Protein AF-A0ABD4XMB6-F1 (afdb_monomer_lite)

Sequence (73 aa):
MTPQTELMSMEEAALDFPWTARQLYRYARSGELPFVVRLGNRYLVSRNAFTRWKDTAGGQFMAGREIGSDEKS

Structure (mmCIF, N/CA/C/O backbone):
data_AF-A0ABD4XMB6-F1
#
_entry.id   AF-A0ABD4XMB6-F1
#
loop_
_atom_site.group_PDB
_atom_site.id
_atom_site.type_symbol
_atom_site.label_atom_id
_atom_site.label_alt_id
_atom_site.label_comp_id
_atom_site.label_asym_id
_atom_site.label_entity_id
_atom_site.label_seq_id
_atom_site.pdbx_PDB_ins_code
_atom_site.Cartn_x
_atom_site.Cartn_y
_atom_site.Cartn_z
_atom_site.occupancy
_atom_site.B_iso_or_equiv
_atom_site.auth_seq_id
_atom_site.auth_comp_id
_atom_site.auth_asym_id
_atom_site.auth_atom_id
_atom_site.pdbx_PDB_model_num
ATOM 1 N N . MET A 1 1 ? 8.078 -8.818 22.534 1.00 38.59 1 MET A N 1
ATOM 2 C CA . MET A 1 1 ? 8.064 -7.514 21.839 1.00 38.59 1 MET A CA 1
ATOM 3 C C . MET A 1 1 ? 7.012 -7.585 20.748 1.00 38.59 1 MET A C 1
ATOM 5 O O . MET A 1 1 ? 7.221 -8.288 19.770 1.00 38.59 1 MET A O 1
ATOM 9 N N . THR A 1 2 ? 5.852 -6.958 20.932 1.00 45.41 2 THR A N 1
ATOM 10 C CA . THR A 1 2 ? 4.928 -6.713 19.815 1.00 45.41 2 THR A CA 1
ATOM 11 C C . THR A 1 2 ? 5.626 -5.743 18.870 1.00 45.41 2 THR A C 1
ATOM 13 O O . THR A 1 2 ? 6.018 -4.673 19.339 1.00 45.41 2 THR A O 1
ATOM 16 N N . PRO A 1 3 ? 5.854 -6.088 17.591 1.00 50.91 3 PRO A N 1
ATOM 17 C CA . PRO A 1 3 ? 6.388 -5.114 16.657 1.00 50.91 3 PRO A CA 1
ATOM 18 C C . PRO A 1 3 ? 5.389 -3.965 16.630 1.00 50.91 3 PRO A C 1
ATOM 20 O O . PRO A 1 3 ? 4.197 -4.182 16.416 1.00 50.91 3 PRO A O 1
ATOM 23 N N . GLN A 1 4 ? 5.866 -2.770 16.958 1.00 54.38 4 GLN A N 1
ATOM 24 C CA . GLN A 1 4 ? 5.089 -1.546 16.904 1.00 54.38 4 GLN A CA 1
ATOM 25 C C . GLN A 1 4 ? 4.516 -1.481 15.489 1.00 54.38 4 GLN A C 1
ATOM 27 O O . GLN A 1 4 ? 5.265 -1.393 14.516 1.00 54.38 4 GLN A O 1
ATOM 32 N N . THR A 1 5 ? 3.206 -1.690 15.353 1.00 59.94 5 THR A N 1
ATOM 33 C CA . THR A 1 5 ? 2.533 -1.653 14.058 1.00 59.94 5 THR A CA 1
ATOM 34 C C . THR A 1 5 ? 2.523 -0.196 13.622 1.00 59.94 5 THR A C 1
ATOM 36 O O . THR A 1 5 ? 1.548 0.514 13.843 1.00 59.94 5 THR A O 1
ATOM 39 N N . GLU A 1 6 ? 3.643 0.279 13.081 1.00 81.69 6 GLU A N 1
ATOM 40 C CA . GLU A 1 6 ? 3.740 1.610 12.503 1.00 81.69 6 GLU A CA 1
ATOM 41 C C . GLU A 1 6 ? 2.809 1.644 11.298 1.00 81.69 6 GLU A C 1
ATOM 43 O O . GLU A 1 6 ? 3.063 1.046 10.247 1.00 81.69 6 GLU A O 1
ATOM 48 N N . LEU A 1 7 ? 1.659 2.273 11.508 1.00 87.56 7 LEU A N 1
ATOM 49 C CA . LEU A 1 7 ? 0.797 2.697 10.429 1.00 87.56 7 LEU A CA 1
ATOM 50 C C . LEU A 1 7 ? 1.499 3.859 9.734 1.00 87.56 7 LEU A C 1
ATOM 52 O O . LEU A 1 7 ? 1.874 4.829 10.384 1.00 87.56 7 LEU A O 1
ATOM 56 N N . MET A 1 8 ? 1.651 3.750 8.425 1.00 89.81 8 MET A N 1
ATOM 57 C CA . MET A 1 8 ? 2.151 4.803 7.558 1.00 89.81 8 MET A CA 1
ATOM 58 C C . MET A 1 8 ? 1.014 5.313 6.670 1.00 89.81 8 MET A C 1
ATOM 60 O O . MET A 1 8 ? 0.058 4.598 6.350 1.00 89.81 8 MET A O 1
ATOM 64 N N . SER A 1 9 ? 1.114 6.569 6.279 1.00 90.44 9 SER A N 1
ATOM 65 C CA . SER A 1 9 ? 0.303 7.183 5.240 1.00 90.44 9 SER A CA 1
ATOM 66 C C . SER A 1 9 ? 0.666 6.640 3.853 1.00 90.44 9 SER A C 1
ATOM 68 O O . SER A 1 9 ? 1.724 6.048 3.640 1.00 90.44 9 SER A O 1
ATOM 70 N N . MET A 1 10 ? -0.206 6.885 2.873 1.00 89.62 10 MET A N 1
ATOM 71 C CA . MET A 1 10 ? 0.095 6.585 1.466 1.00 89.62 10 MET A CA 1
ATOM 72 C C . MET A 1 10 ? 1.270 7.401 0.920 1.00 89.62 10 MET A C 1
ATOM 74 O O . MET A 1 10 ? 1.931 6.960 -0.013 1.00 89.62 10 MET A O 1
ATOM 78 N N . GLU A 1 11 ? 1.519 8.582 1.484 1.00 90.31 11 GLU A N 1
ATOM 79 C CA . GLU A 1 11 ? 2.652 9.433 1.113 1.00 90.31 11 GLU A CA 1
ATOM 80 C C . GLU A 1 11 ? 3.965 8.805 1.570 1.00 90.31 11 GLU A C 1
ATOM 82 O O . GLU A 1 11 ? 4.878 8.655 0.767 1.00 90.31 11 GLU A O 1
ATOM 87 N N . GLU A 1 12 ? 4.025 8.337 2.817 1.00 90.38 12 GLU A N 1
ATOM 88 C CA . GLU A 1 12 ? 5.176 7.589 3.330 1.00 90.38 12 GLU A CA 1
ATOM 89 C C . GLU A 1 12 ? 5.393 6.278 2.564 1.00 90.38 12 GLU A C 1
ATOM 91 O O . GLU A 1 12 ? 6.526 5.943 2.233 1.00 90.38 12 GLU A O 1
ATOM 96 N N . ALA A 1 13 ? 4.321 5.557 2.221 1.00 88.19 13 ALA A N 1
ATOM 97 C CA . ALA A 1 13 ? 4.415 4.337 1.419 1.00 88.19 13 ALA A CA 1
ATOM 98 C C . ALA A 1 13 ? 4.957 4.595 -0.001 1.00 88.19 13 ALA A C 1
ATOM 100 O O . ALA A 1 13 ? 5.677 3.757 -0.544 1.00 88.19 13 ALA A O 1
ATOM 101 N N . ALA A 1 14 ? 4.634 5.750 -0.594 1.00 88.88 14 ALA A N 1
ATOM 102 C CA . ALA A 1 14 ? 5.107 6.151 -1.918 1.00 88.88 14 ALA A CA 1
ATOM 103 C C . ALA A 1 14 ? 6.602 6.509 -1.948 1.00 88.88 14 ALA A C 1
ATOM 105 O O . ALA A 1 14 ? 7.215 6.426 -3.006 1.00 88.88 14 ALA A O 1
ATOM 106 N N . LEU A 1 15 ? 7.210 6.884 -0.815 1.00 87.19 15 LEU A N 1
ATOM 107 C CA . LEU A 1 15 ? 8.654 7.159 -0.759 1.00 87.19 15 LEU A CA 1
ATOM 108 C C . LEU A 1 15 ? 9.484 5.905 -1.059 1.00 87.19 15 LEU A C 1
ATOM 110 O O . LEU A 1 15 ? 10.523 5.985 -1.709 1.00 87.19 15 LEU A O 1
ATOM 114 N N . ASP A 1 16 ? 8.991 4.747 -0.621 1.00 79.44 16 ASP A N 1
ATOM 115 C CA . ASP A 1 16 ? 9.674 3.461 -0.745 1.00 79.44 16 ASP A CA 1
ATOM 116 C C . ASP A 1 16 ? 9.106 2.598 -1.886 1.00 79.44 16 ASP A C 1
ATOM 118 O O . ASP A 1 16 ? 9.371 1.389 -1.940 1.00 79.44 16 ASP A O 1
ATOM 122 N N . PHE A 1 17 ? 8.268 3.154 -2.768 1.00 80.38 17 PHE A N 1
ATOM 123 C CA . PHE A 1 17 ? 7.555 2.378 -3.781 1.00 80.38 17 PHE A CA 1
ATOM 124 C C . PHE A 1 17 ? 7.437 3.115 -5.125 1.00 80.38 17 PHE A C 1
ATOM 126 O O . PHE A 1 17 ? 7.292 4.330 -5.136 1.00 80.38 17 PHE A O 1
ATOM 133 N N . PRO A 1 18 ? 7.447 2.416 -6.278 1.00 81.69 18 PRO A N 1
ATOM 134 C CA . PRO A 1 18 ? 7.463 3.069 -7.595 1.00 81.69 18 PRO A CA 1
ATOM 135 C C . PRO A 1 18 ? 6.186 3.829 -7.974 1.00 81.69 18 PRO A C 1
ATOM 137 O O . PRO A 1 18 ? 6.141 4.448 -9.035 1.00 81.69 18 PRO A O 1
ATOM 140 N N . TRP A 1 19 ? 5.132 3.761 -7.160 1.00 84.19 19 TRP A N 1
ATOM 141 C CA . TRP A 1 19 ? 3.894 4.492 -7.404 1.00 84.19 19 TRP A CA 1
ATOM 142 C C . TRP A 1 19 ? 3.806 5.763 -6.584 1.00 84.19 19 TRP A C 1
ATOM 144 O O . TRP A 1 19 ? 4.208 5.825 -5.426 1.00 84.19 19 TRP A O 1
ATOM 154 N N . THR A 1 20 ? 3.137 6.751 -7.166 1.00 88.75 20 THR A N 1
ATOM 155 C CA . THR A 1 20 ? 2.753 7.962 -6.452 1.00 88.75 20 THR A CA 1
ATOM 156 C C . THR A 1 20 ? 1.726 7.652 -5.361 1.00 88.75 20 THR A C 1
ATOM 158 O O . THR A 1 20 ? 0.928 6.712 -5.462 1.00 88.75 20 THR A O 1
ATOM 161 N N . ALA A 1 21 ? 1.652 8.516 -4.347 1.00 88.75 21 ALA A N 1
ATOM 162 C CA . ALA A 1 21 ? 0.610 8.433 -3.325 1.00 88.75 21 ALA A CA 1
ATOM 163 C C . ALA A 1 21 ? -0.799 8.417 -3.949 1.00 88.75 21 ALA A C 1
ATOM 165 O O . ALA A 1 21 ? -1.677 7.697 -3.483 1.00 88.75 21 ALA A O 1
ATOM 166 N N . ARG A 1 22 ? -1.015 9.150 -5.053 1.00 89.50 22 ARG A N 1
ATOM 167 C CA . ARG A 1 22 ? -2.288 9.179 -5.794 1.00 89.50 22 ARG A CA 1
ATOM 168 C C . ARG A 1 22 ? -2.653 7.810 -6.372 1.00 89.50 22 ARG A C 1
ATOM 170 O O . ARG A 1 22 ? -3.810 7.401 -6.268 1.00 89.50 22 ARG A O 1
ATOM 177 N N . GLN A 1 23 ? -1.692 7.108 -6.969 1.00 88.19 23 GLN A N 1
ATOM 178 C CA . GLN A 1 23 ? -1.891 5.748 -7.476 1.00 88.19 23 GLN A CA 1
ATOM 179 C C . GLN A 1 23 ? -2.208 4.785 -6.324 1.00 88.19 23 GLN A C 1
ATOM 181 O O . GLN A 1 23 ? -3.200 4.060 -6.393 1.00 88.19 23 GLN A O 1
ATOM 186 N N . LEU A 1 24 ? -1.459 4.854 -5.218 1.00 88.69 24 LEU A N 1
ATOM 187 C CA . LEU A 1 24 ? -1.737 4.056 -4.018 1.00 88.69 24 LEU A CA 1
ATOM 188 C C . LEU A 1 24 ? -3.139 4.328 -3.448 1.00 88.69 24 LEU A C 1
ATOM 190 O O . LEU A 1 24 ? -3.875 3.386 -3.162 1.00 88.69 24 LEU A O 1
ATOM 194 N N . TYR A 1 25 ? -3.566 5.593 -3.368 1.00 89.69 25 TYR A N 1
ATOM 195 C CA . TYR A 1 25 ? -4.928 5.961 -2.966 1.00 89.69 25 TYR A CA 1
ATOM 196 C C . TYR A 1 25 ? -5.994 5.386 -3.902 1.00 89.69 25 TYR A C 1
ATOM 198 O O . TYR A 1 25 ? -7.040 4.935 -3.432 1.00 89.69 25 TYR A O 1
ATOM 206 N N . ARG A 1 26 ? -5.753 5.395 -5.218 1.00 89.88 26 ARG A N 1
ATOM 207 C CA . ARG A 1 26 ? -6.680 4.827 -6.207 1.00 89.88 26 ARG A CA 1
ATOM 208 C C . ARG A 1 26 ? -6.881 3.331 -5.962 1.00 89.88 26 ARG A C 1
ATOM 210 O O . ARG A 1 26 ? -8.027 2.897 -5.889 1.00 89.88 26 ARG A O 1
ATOM 217 N N . TYR A 1 27 ? -5.795 2.582 -5.767 1.00 87.62 27 TYR A N 1
ATOM 218 C CA . TYR A 1 27 ? -5.848 1.135 -5.526 1.00 87.62 27 TYR A CA 1
ATOM 219 C C . TYR A 1 27 ? -6.381 0.768 -4.139 1.00 87.62 27 TYR A C 1
ATOM 221 O O . TYR A 1 27 ? -7.116 -0.205 -3.982 1.00 87.62 27 TYR A O 1
ATOM 229 N N . ALA A 1 28 ? -6.080 1.580 -3.128 1.00 89.44 28 ALA A N 1
ATOM 230 C CA . ALA A 1 28 ? -6.692 1.454 -1.813 1.00 89.44 28 ALA A CA 1
ATOM 231 C C . ALA A 1 28 ? -8.214 1.651 -1.879 1.00 89.44 28 ALA A C 1
ATOM 233 O O . ALA A 1 28 ? -8.972 0.884 -1.289 1.00 89.44 28 ALA A O 1
ATOM 234 N N . ARG A 1 29 ? -8.674 2.657 -2.632 1.00 88.94 29 ARG A N 1
ATOM 235 C CA . ARG A 1 29 ? -10.101 2.948 -2.806 1.00 88.94 29 ARG A CA 1
ATOM 236 C C . ARG A 1 29 ? -10.836 1.862 -3.596 1.00 88.94 29 ARG A C 1
ATOM 238 O O . ARG A 1 29 ? -12.007 1.633 -3.312 1.00 88.94 29 ARG A O 1
ATOM 245 N N . SER A 1 30 ? -10.185 1.213 -4.564 1.00 88.25 30 SER A N 1
ATOM 246 C CA . SER A 1 30 ? -10.766 0.083 -5.307 1.00 88.25 30 SER A CA 1
ATOM 247 C C . SER A 1 30 ? -10.729 -1.246 -4.540 1.00 88.25 30 SER A C 1
ATOM 249 O O . SER A 1 30 ? -11.292 -2.225 -5.018 1.00 88.25 30 SER A O 1
ATOM 251 N N . GLY A 1 31 ? -10.118 -1.287 -3.348 1.00 86.38 31 GLY A N 1
ATOM 252 C CA . GLY A 1 31 ? -10.019 -2.497 -2.522 1.00 86.38 31 GLY A CA 1
ATOM 253 C C . GLY A 1 31 ? -8.914 -3.462 -2.956 1.00 86.38 31 GLY A C 1
ATOM 254 O O . GLY A 1 31 ? -8.853 -4.588 -2.475 1.00 86.38 31 GLY A O 1
ATOM 255 N N . GLU A 1 32 ? -8.022 -3.032 -3.845 1.00 86.88 32 GLU A N 1
ATOM 256 C CA . GLU A 1 32 ? -6.961 -3.882 -4.389 1.00 86.88 32 GLU A CA 1
ATOM 257 C C . GLU A 1 32 ? -5.737 -4.004 -3.480 1.00 86.88 32 GLU A C 1
ATOM 259 O O . GLU A 1 32 ? -4.888 -4.871 -3.683 1.00 86.88 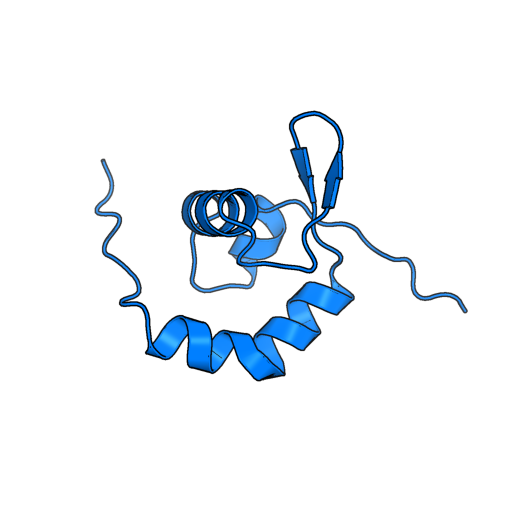32 GLU A O 1
ATOM 264 N N . LEU A 1 33 ? -5.647 -3.143 -2.466 1.00 87.62 33 LEU A N 1
ATOM 265 C CA . LEU A 1 33 ? -4.640 -3.210 -1.415 1.00 87.62 33 LEU A CA 1
ATOM 266 C C . LEU A 1 33 ? -5.326 -3.678 -0.117 1.00 87.62 33 LEU A C 1
ATOM 268 O O . LEU A 1 33 ? -5.740 -2.844 0.691 1.00 87.62 33 LEU A O 1
ATOM 272 N N . PRO A 1 34 ? -5.478 -5.000 0.107 1.00 82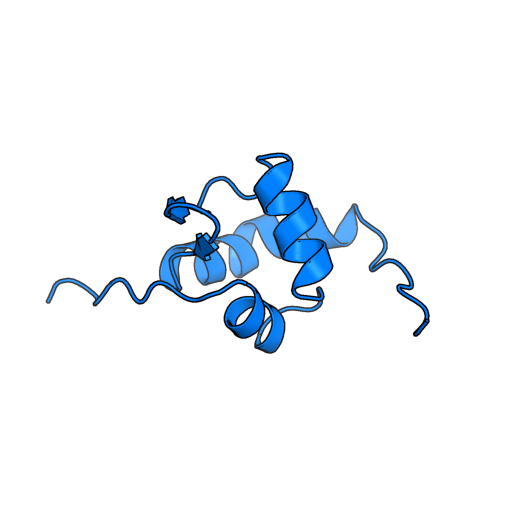.50 34 PRO A N 1
ATOM 273 C CA . PRO A 1 34 ? -6.324 -5.548 1.178 1.00 82.50 34 PRO A CA 1
ATOM 274 C C . PRO A 1 34 ? -5.794 -5.280 2.595 1.00 82.50 34 PRO A C 1
ATOM 276 O O . PRO A 1 34 ? -6.494 -5.493 3.578 1.00 82.50 34 PRO A O 1
ATOM 279 N N . PHE A 1 35 ? -4.549 -4.821 2.711 1.00 85.88 35 PHE A N 1
ATOM 280 C CA . PHE A 1 35 ? -3.889 -4.471 3.969 1.00 85.88 35 PHE A CA 1
ATOM 281 C C . PHE A 1 35 ? -4.047 -2.990 4.351 1.00 85.88 35 PHE A C 1
ATOM 283 O O . PHE A 1 35 ? -3.499 -2.547 5.364 1.00 85.88 35 PHE A O 1
ATOM 290 N N . VAL A 1 36 ? -4.740 -2.206 3.524 1.00 90.75 36 VAL A N 1
ATOM 291 C CA . VAL A 1 36 ? -4.996 -0.793 3.788 1.00 90.75 36 VAL A CA 1
ATOM 292 C C . VAL A 1 36 ? -6.200 -0.655 4.706 1.00 90.75 36 VAL A C 1
ATOM 294 O O . VAL A 1 36 ? -7.264 -1.218 4.465 1.00 90.75 36 VAL A O 1
ATOM 297 N N . VAL A 1 37 ? -6.043 0.156 5.745 1.00 89.44 37 VAL A N 1
ATOM 298 C CA . VAL A 1 37 ? -7.087 0.480 6.710 1.00 89.44 37 VAL A CA 1
ATOM 299 C C . VAL A 1 37 ? -7.572 1.901 6.457 1.00 89.44 37 VAL A C 1
ATOM 301 O O . VAL A 1 37 ? -6.780 2.837 6.341 1.00 89.44 37 VAL A O 1
ATOM 304 N N . ARG A 1 38 ? -8.892 2.083 6.405 1.00 89.00 38 ARG A N 1
ATOM 305 C CA . ARG A 1 38 ? -9.504 3.411 6.352 1.00 89.00 38 ARG A CA 1
ATOM 306 C C . ARG A 1 38 ? -9.830 3.887 7.766 1.00 89.00 38 ARG A C 1
ATOM 308 O O . ARG A 1 38 ? -10.653 3.282 8.444 1.00 89.00 38 ARG A O 1
ATOM 315 N N . LEU A 1 39 ? -9.228 4.999 8.182 1.00 86.88 39 LEU A N 1
ATOM 316 C CA . LEU A 1 39 ? -9.518 5.672 9.449 1.00 86.88 39 LEU A CA 1
ATOM 317 C C . LEU A 1 39 ? -10.131 7.047 9.153 1.00 86.88 39 LEU A C 1
ATOM 319 O O . LEU A 1 39 ? -9.435 8.007 8.810 1.00 86.88 39 LEU A O 1
ATOM 323 N N . GLY A 1 40 ? -11.462 7.125 9.216 1.00 87.19 40 GLY A N 1
ATOM 324 C CA . GLY A 1 40 ? -12.218 8.304 8.787 1.00 87.19 40 GLY A CA 1
ATOM 325 C C . GLY A 1 40 ? -12.028 8.585 7.291 1.00 87.19 40 GLY A C 1
ATOM 326 O O . GLY A 1 40 ? -12.446 7.796 6.439 1.00 87.19 40 GLY A O 1
ATOM 327 N N . ASN A 1 41 ? -11.376 9.705 6.972 1.00 85.94 41 ASN A N 1
ATOM 328 C CA . ASN A 1 41 ? -11.064 10.110 5.594 1.00 85.94 41 ASN A CA 1
ATOM 329 C C . ASN A 1 41 ? -9.630 9.769 5.163 1.00 85.94 41 ASN A C 1
ATOM 331 O O . ASN A 1 41 ? -9.236 10.107 4.050 1.00 85.94 41 ASN A O 1
ATOM 335 N N . ARG A 1 42 ? -8.844 9.119 6.027 1.00 85.25 42 ARG A N 1
ATOM 336 C CA . ARG A 1 42 ? -7.456 8.751 5.738 1.00 85.25 42 ARG A CA 1
ATOM 337 C C . ARG A 1 42 ? -7.358 7.273 5.394 1.00 85.25 42 ARG A C 1
ATOM 339 O O . ARG A 1 42 ? -8.028 6.447 6.011 1.00 85.25 42 ARG A O 1
ATOM 346 N N . TYR A 1 43 ? -6.492 6.957 4.438 1.00 90.06 43 TYR A N 1
ATOM 347 C CA . TYR A 1 43 ? -6.059 5.591 4.172 1.00 90.06 43 TYR A CA 1
ATOM 348 C C . TYR A 1 43 ? -4.667 5.415 4.771 1.00 90.06 43 TYR A C 1
ATOM 350 O O . TYR A 1 43 ? -3.757 6.190 4.477 1.00 90.06 43 TYR A O 1
ATOM 358 N N . LEU A 1 44 ? -4.535 4.422 5.640 1.00 91.12 44 LEU A N 1
ATOM 359 C CA . LEU A 1 44 ? -3.311 4.082 6.347 1.00 91.12 44 LEU A CA 1
ATOM 360 C C . LEU A 1 44 ? -2.935 2.648 6.015 1.00 91.12 44 LEU A C 1
ATOM 362 O O . LEU A 1 44 ? -3.798 1.804 5.783 1.00 91.12 44 LEU A O 1
ATOM 366 N N . VAL A 1 45 ? -1.650 2.352 6.035 1.00 91.06 45 VAL A N 1
ATOM 367 C CA . VAL A 1 45 ? -1.146 1.010 5.793 1.00 91.06 45 VAL A CA 1
ATOM 368 C C . VAL A 1 45 ? -0.191 0.600 6.900 1.00 91.06 45 VAL A C 1
ATOM 370 O O . VAL A 1 45 ? 0.619 1.389 7.362 1.00 91.06 45 VAL A O 1
ATOM 373 N N . SER A 1 46 ? -0.274 -0.653 7.342 1.00 89.62 46 SER A N 1
ATOM 374 C CA . SER A 1 46 ? 0.763 -1.220 8.202 1.00 89.62 46 SER A CA 1
ATOM 375 C C . SER A 1 46 ? 2.072 -1.351 7.424 1.00 89.62 46 SER A C 1
ATOM 377 O O . SER A 1 46 ? 2.105 -2.058 6.415 1.00 89.62 46 SER A O 1
ATOM 379 N N . ARG A 1 47 ? 3.161 -0.759 7.938 1.00 87.19 47 ARG A N 1
ATOM 380 C CA . ARG A 1 47 ? 4.518 -0.887 7.373 1.00 87.19 47 ARG A CA 1
ATOM 381 C C . ARG A 1 47 ? 4.863 -2.338 7.043 1.00 87.19 47 ARG A C 1
ATOM 383 O O . ARG A 1 47 ? 5.254 -2.654 5.927 1.00 87.19 47 ARG A O 1
ATOM 390 N N . ASN A 1 48 ? 4.634 -3.239 7.996 1.00 87.25 48 ASN A N 1
ATOM 391 C CA . ASN A 1 48 ? 4.954 -4.658 7.843 1.00 87.25 48 ASN A CA 1
ATOM 392 C C . ASN A 1 48 ? 4.129 -5.337 6.745 1.00 87.25 48 ASN A C 1
ATOM 394 O O . ASN A 1 48 ? 4.662 -6.155 5.997 1.00 87.25 48 ASN A O 1
ATOM 398 N N . ALA A 1 49 ? 2.835 -5.022 6.649 1.00 87.38 49 ALA A N 1
ATOM 399 C CA . ALA A 1 49 ? 1.977 -5.604 5.623 1.00 87.38 49 ALA A CA 1
ATOM 400 C C . ALA A 1 49 ? 2.342 -5.079 4.227 1.00 87.38 49 ALA A C 1
ATOM 402 O O . ALA A 1 49 ? 2.390 -5.866 3.284 1.00 87.38 49 ALA A O 1
ATOM 403 N N . PHE A 1 50 ? 2.673 -3.788 4.118 1.00 88.56 50 PHE A N 1
ATOM 404 C CA . PHE A 1 50 ? 3.135 -3.183 2.871 1.00 88.56 50 PHE A CA 1
ATOM 405 C C . PHE A 1 50 ? 4.440 -3.800 2.387 1.00 88.56 50 PHE A C 1
ATOM 407 O O . PHE A 1 50 ? 4.504 -4.253 1.250 1.00 88.56 50 PHE A O 1
ATOM 414 N N . THR A 1 51 ? 5.454 -3.886 3.255 1.00 86.44 51 THR A N 1
ATOM 415 C CA . THR A 1 51 ? 6.745 -4.494 2.907 1.00 86.44 51 THR A CA 1
ATOM 416 C C . THR A 1 51 ? 6.567 -5.942 2.458 1.00 86.44 51 THR A C 1
ATOM 418 O O . THR A 1 51 ? 7.008 -6.306 1.375 1.00 86.44 51 THR A O 1
ATOM 421 N N . ARG A 1 52 ? 5.823 -6.756 3.220 1.00 87.12 52 ARG A N 1
ATOM 422 C CA . ARG A 1 52 ? 5.561 -8.152 2.832 1.00 87.12 52 ARG A CA 1
ATOM 423 C C . ARG A 1 52 ? 4.839 -8.261 1.496 1.00 87.12 52 ARG A C 1
ATOM 425 O O . ARG A 1 52 ? 5.170 -9.129 0.693 1.00 87.12 52 ARG A O 1
ATOM 432 N N . TRP A 1 53 ? 3.843 -7.411 1.261 1.00 87.94 53 TRP A N 1
ATOM 433 C CA . TRP A 1 53 ? 3.127 -7.398 -0.006 1.00 87.94 53 TRP A CA 1
ATOM 434 C C . TRP A 1 53 ? 4.049 -7.004 -1.159 1.00 87.94 53 TRP A C 1
ATOM 436 O O . TRP A 1 53 ? 4.047 -7.700 -2.169 1.00 87.94 53 TRP A O 1
ATOM 446 N N . LYS A 1 54 ? 4.883 -5.967 -0.997 1.00 85.44 54 LYS A N 1
ATOM 447 C CA . LYS A 1 54 ? 5.880 -5.553 -1.996 1.00 85.44 54 LYS A CA 1
ATOM 448 C C . LYS A 1 54 ? 6.769 -6.718 -2.425 1.00 85.44 54 LYS A C 1
ATOM 450 O O . LYS A 1 54 ? 6.918 -6.951 -3.622 1.00 85.44 54 LYS A O 1
ATOM 455 N N . ASP A 1 55 ? 7.284 -7.456 -1.444 1.00 83.75 55 ASP A N 1
ATOM 456 C CA . ASP A 1 55 ? 8.236 -8.550 -1.650 1.00 83.75 55 ASP A CA 1
ATOM 457 C C . ASP A 1 55 ? 7.608 -9.801 -2.288 1.00 83.75 55 ASP A C 1
ATOM 459 O O . ASP A 1 55 ? 8.325 -10.658 -2.798 1.00 83.75 55 ASP A O 1
ATOM 463 N N . THR A 1 56 ? 6.277 -9.934 -2.265 1.00 83.19 56 THR A N 1
ATOM 464 C CA . THR A 1 56 ? 5.572 -11.153 -2.707 1.00 83.19 56 THR A CA 1
ATOM 465 C C . THR A 1 56 ? 4.688 -10.913 -3.927 1.00 83.19 56 THR A C 1
ATOM 467 O O . THR A 1 56 ? 4.895 -11.514 -4.978 1.00 83.19 56 THR A O 1
ATOM 470 N N . ALA A 1 57 ? 3.702 -10.028 -3.801 1.00 77.31 57 ALA A N 1
ATOM 471 C CA . ALA A 1 57 ? 2.696 -9.757 -4.823 1.00 77.31 57 ALA A CA 1
ATOM 472 C C . ALA A 1 57 ? 2.926 -8.419 -5.539 1.00 77.31 57 ALA A C 1
ATOM 474 O O . ALA A 1 57 ? 2.496 -8.253 -6.678 1.00 77.31 57 ALA A O 1
ATOM 475 N N . GLY A 1 58 ? 3.630 -7.475 -4.910 1.00 73.50 58 GLY A N 1
ATOM 476 C CA . GLY A 1 58 ? 3.846 -6.127 -5.429 1.00 73.50 58 GLY A CA 1
ATOM 477 C C . GLY A 1 58 ? 4.594 -6.119 -6.758 1.00 73.50 58 GLY A C 1
ATOM 478 O O . GLY A 1 58 ? 4.200 -5.395 -7.665 1.00 73.50 58 GLY A O 1
ATOM 479 N N . GLY A 1 59 ? 5.605 -6.978 -6.924 1.00 71.81 59 GLY A N 1
ATOM 480 C CA . GLY A 1 59 ? 6.330 -7.116 -8.194 1.00 71.81 59 GLY A CA 1
ATOM 481 C C . GLY A 1 59 ? 5.444 -7.563 -9.365 1.00 71.81 59 GLY A C 1
ATOM 482 O O . GLY A 1 59 ? 5.506 -6.978 -10.443 1.00 71.81 59 GLY A O 1
ATOM 483 N N . GLN A 1 60 ? 4.569 -8.550 -9.153 1.00 73.12 60 GLN A N 1
ATOM 484 C CA . GLN A 1 60 ? 3.639 -9.036 -10.185 1.00 73.12 60 GLN A CA 1
ATOM 485 C C . GLN A 1 60 ? 2.511 -8.040 -10.457 1.00 73.12 60 GLN A C 1
ATOM 487 O O . GLN A 1 60 ? 2.123 -7.820 -11.603 1.00 73.12 60 GLN A O 1
ATOM 492 N N . PHE A 1 61 ? 2.016 -7.401 -9.400 1.00 73.69 61 PHE A N 1
ATOM 493 C CA . PHE A 1 61 ? 0.992 -6.372 -9.496 1.00 73.69 61 PHE A CA 1
ATOM 494 C C . PHE A 1 61 ? 1.502 -5.142 -10.267 1.00 73.69 61 PHE A C 1
ATOM 496 O O . PHE A 1 61 ? 0.740 -4.530 -11.012 1.00 73.69 61 PHE A O 1
ATOM 503 N N . MET A 1 62 ? 2.793 -4.812 -10.140 1.00 69.25 62 MET A N 1
ATOM 504 C CA . MET A 1 62 ? 3.463 -3.802 -10.966 1.00 69.25 62 MET A CA 1
ATOM 505 C C . MET A 1 62 ? 3.738 -4.288 -12.392 1.00 69.25 62 MET A C 1
ATOM 507 O O . MET A 1 62 ? 3.574 -3.519 -13.324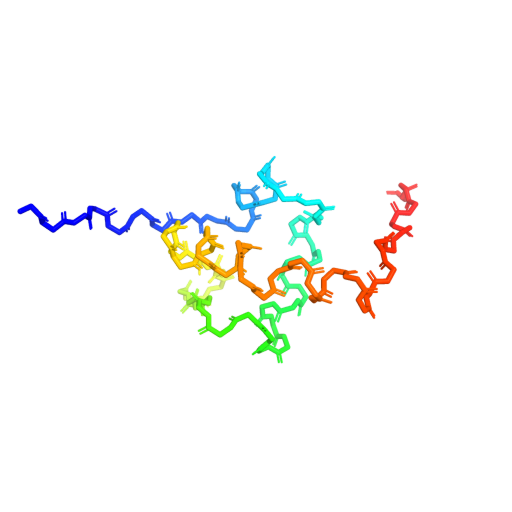 1.00 69.25 62 MET A O 1
ATOM 511 N N . ALA A 1 63 ? 4.114 -5.550 -12.608 1.00 68.56 63 ALA A N 1
ATOM 512 C CA . ALA A 1 63 ? 4.377 -6.060 -13.959 1.00 68.56 63 ALA A CA 1
ATOM 513 C C . ALA A 1 63 ? 3.123 -6.069 -14.858 1.00 68.56 63 ALA A C 1
ATOM 515 O O . ALA A 1 63 ? 3.227 -5.875 -16.065 1.00 68.56 63 ALA A O 1
ATOM 516 N N . GLY A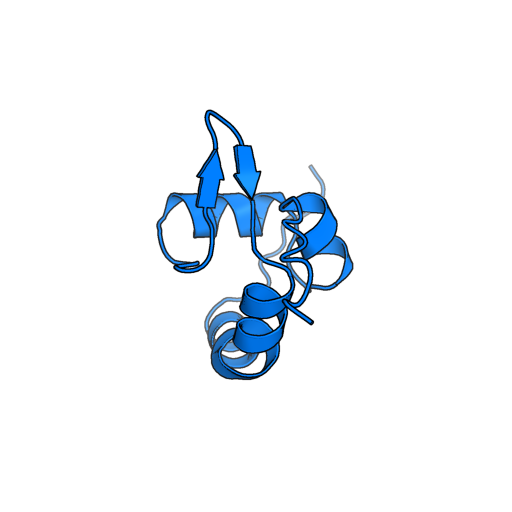 1 64 ? 1.937 -6.276 -14.274 1.00 66.44 64 GLY A N 1
ATOM 517 C CA . GLY A 1 64 ? 0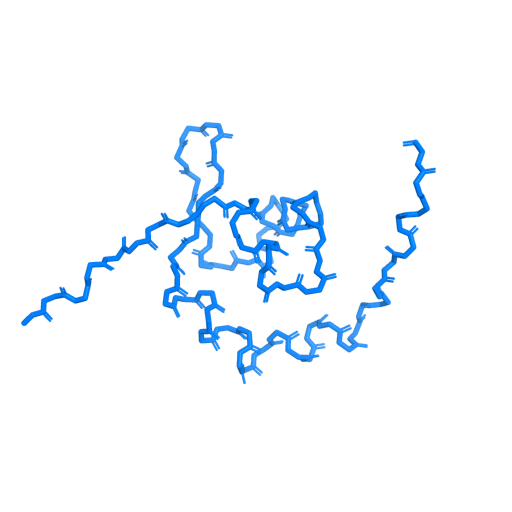.657 -6.256 -14.994 1.00 66.44 64 GLY A CA 1
ATOM 518 C C . GLY A 1 64 ? 0.055 -4.864 -15.196 1.00 66.44 64 GLY A C 1
ATOM 519 O O . GLY A 1 64 ? -1.003 -4.741 -15.813 1.00 66.44 64 GLY A O 1
ATOM 520 N N . ARG A 1 65 ? 0.684 -3.816 -14.657 1.00 67.25 65 ARG A N 1
ATOM 521 C CA . ARG A 1 65 ? 0.210 -2.439 -14.761 1.00 67.25 65 ARG A CA 1
ATOM 522 C C . ARG A 1 65 ? 1.370 -1.580 -15.195 1.00 67.25 65 ARG A C 1
ATOM 524 O O . ARG A 1 65 ? 2.271 -1.346 -14.398 1.00 67.25 65 ARG A O 1
ATOM 531 N N . GLU A 1 66 ? 1.339 -1.106 -16.442 1.00 60.09 66 GLU A N 1
ATOM 532 C CA . GLU A 1 66 ? 2.252 -0.047 -16.874 1.00 60.09 66 GLU A CA 1
ATOM 533 C C . GLU A 1 66 ? 2.340 0.980 -15.743 1.00 60.09 66 GLU A C 1
ATOM 535 O O . GLU A 1 66 ? 1.303 1.407 -15.219 1.00 60.09 66 GLU A O 1
ATOM 540 N N . ILE A 1 67 ? 3.565 1.297 -15.301 1.00 59.12 67 ILE A N 1
ATOM 541 C CA . ILE A 1 67 ? 3.819 2.411 -14.386 1.00 59.12 67 ILE A CA 1
ATOM 542 C C . ILE A 1 67 ? 3.398 3.639 -15.182 1.00 59.12 67 ILE A C 1
ATOM 544 O O . ILE A 1 67 ? 4.182 4.221 -15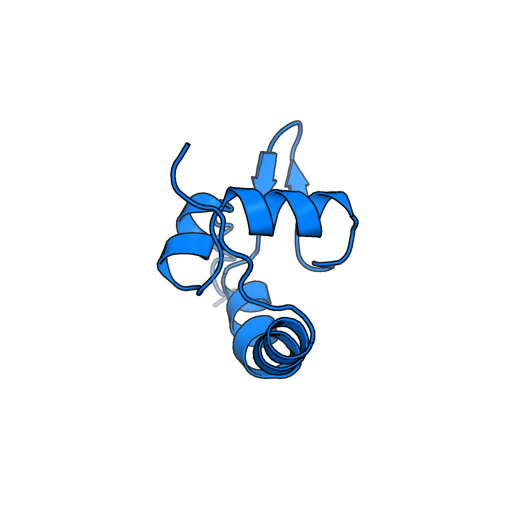.924 1.00 59.12 67 ILE A O 1
ATOM 548 N N . GLY A 1 68 ? 2.097 3.913 -15.148 1.00 51.91 68 GLY A N 1
ATOM 549 C CA . GLY A 1 68 ? 1.462 4.852 -16.039 1.00 51.91 68 GLY A CA 1
ATOM 550 C C . GLY A 1 68 ? 1.991 6.213 -15.674 1.00 51.91 68 GLY A C 1
ATOM 551 O O . GLY A 1 68 ? 1.688 6.698 -14.585 1.00 51.91 68 GLY A O 1
ATOM 552 N N . SER A 1 69 ? 2.852 6.740 -16.541 1.00 52.06 69 SER A N 1
ATOM 553 C CA . SER A 1 69 ? 2.775 8.059 -17.160 1.00 52.06 69 SER A CA 1
ATOM 554 C C . SER A 1 69 ? 1.732 8.999 -16.544 1.00 52.06 69 SER A C 1
ATOM 556 O O . SER A 1 69 ? 0.818 9.453 -17.223 1.00 52.06 69 SER A O 1
ATOM 558 N N . ASP A 1 70 ? 1.842 9.316 -15.255 1.00 50.12 70 ASP A N 1
ATOM 559 C CA . ASP A 1 70 ? 1.318 10.571 -14.726 1.00 50.12 70 ASP A CA 1
ATOM 560 C C . ASP A 1 70 ? 2.354 11.612 -15.175 1.00 50.12 70 ASP A C 1
ATOM 562 O O . ASP A 1 70 ? 3.288 11.976 -14.455 1.00 50.12 70 ASP A O 1
ATOM 566 N N . GLU A 1 71 ? 2.257 11.989 -16.455 1.00 46.84 71 GLU A N 1
ATOM 567 C CA . GLU A 1 71 ? 2.859 13.212 -16.960 1.00 46.84 71 GLU A CA 1
ATOM 568 C C . GLU A 1 71 ? 2.436 14.334 -16.014 1.00 46.84 71 GLU A C 1
ATOM 570 O O . GLU A 1 71 ? 1.250 14.527 -15.737 1.00 46.84 71 GLU A O 1
ATOM 575 N N . LYS A 1 72 ? 3.442 15.026 -15.475 1.00 40.59 72 LYS A N 1
ATOM 576 C CA . LYS A 1 72 ? 3.300 16.226 -14.654 1.00 40.59 72 LYS A CA 1
ATOM 577 C C . LYS A 1 72 ? 2.279 17.172 -15.303 1.00 40.59 72 LYS A C 1
ATOM 579 O O . LYS A 1 72 ? 2.616 17.828 -16.284 1.00 40.59 72 LYS A O 1
ATOM 584 N N . SER A 1 73 ? 1.063 17.240 -14.767 1.00 40.00 73 SER A N 1
ATOM 585 C CA . SER A 1 73 ? 0.152 18.371 -14.991 1.00 40.00 73 SER A CA 1
ATOM 586 C C . SER A 1 73 ? 0.319 19.385 -13.876 1.00 40.00 73 SER A C 1
ATOM 588 O O . SER A 1 73 ? 0.409 18.940 -12.706 1.00 40.00 73 SER A O 1
#

InterPro domains:
  IPR009061 Putative DNA-binding domain superfamily [SSF46955] (7-55)
  IPR041657 Helix-turn-helix domain, group 17 [PF12728] (10-54)

Secondary structure (DSSP, 8-state):
------EEEHHHHHHTSSS-HHHHHHHHHTT--TTEEEETTEEEEEHHHHHHHIIIIIHHHHHTS--------

Radius of gyration: 12.49 Å; chains: 1; bounding box: 22×30×39 Å

Foldseek 3Di:
DPPPQDKDFLCVLVVVDLAHSVVVVVCVVVCVLVQWDDDPPGIIHGPVSSVVCCVPVVVVVPVVDPSDDPPDD

Organism: NCBI:txid3038979

pLDDT: mean 78.74, std 14.91, range [38.59, 91.12]